Protein AF-A0A7C3TPL3-F1 (afdb_monomer_lite)

Foldseek 3Di:
DKDKDKAKDAPVVVVVLVVVCVVVVHDSLVSVLVVLVVCVVVVVDQFDPDDDDDDDDPPGHMDIDIHTDDPVSVVVVVVSCVRNVGDPDDDPPDPDDD

Structure (mmCIF, N/CA/C/O backbone):
data_AF-A0A7C3TPL3-F1
#
_entry.id   AF-A0A7C3TPL3-F1
#
loop_
_atom_site.group_PDB
_atom_site.id
_atom_site.type_symbol
_atom_site.label_atom_id
_atom_site.label_alt_id
_atom_site.label_comp_id
_atom_site.label_asym_id
_atom_site.label_entity_id
_atom_site.label_seq_id
_atom_site.pdbx_PDB_ins_code
_atom_site.Cartn_x
_atom_site.Cartn_y
_atom_site.Cartn_z
_atom_site.occupancy
_atom_site.B_iso_or_equiv
_atom_site.auth_seq_id
_atom_site.auth_comp_id
_atom_site.auth_asym_id
_atom_site.auth_atom_id
_atom_site.pdbx_PDB_model_num
ATOM 1 N N . MET A 1 1 ? -2.561 -11.719 16.233 1.00 53.19 1 MET A N 1
ATOM 2 C CA . MET A 1 1 ? -1.159 -11.511 15.815 1.00 53.19 1 MET A CA 1
ATOM 3 C C . MET A 1 1 ? -1.189 -10.448 14.734 1.00 53.19 1 MET A C 1
ATOM 5 O O . MET A 1 1 ? -1.981 -10.603 13.818 1.00 53.19 1 MET A O 1
ATOM 9 N N . ASN A 1 2 ? -0.459 -9.345 14.892 1.00 63.44 2 ASN A N 1
ATOM 10 C CA . ASN A 1 2 ? -0.454 -8.263 13.903 1.00 63.44 2 ASN A CA 1
ATOM 11 C C . ASN A 1 2 ? 0.752 -8.467 12.990 1.00 63.44 2 ASN A C 1
ATOM 13 O O . ASN A 1 2 ? 1.852 -8.686 13.498 1.00 63.44 2 ASN A O 1
ATOM 17 N N . PHE A 1 3 ? 0.545 -8.421 11.676 1.00 73.94 3 PHE A N 1
ATOM 18 C CA . PHE A 1 3 ? 1.626 -8.568 10.710 1.00 73.94 3 PHE A CA 1
ATOM 19 C C . PHE A 1 3 ? 2.037 -7.193 10.198 1.00 73.94 3 PHE A C 1
ATOM 21 O O . PHE A 1 3 ? 1.206 -6.373 9.802 1.00 73.94 3 PHE A O 1
ATOM 28 N N . GLU A 1 4 ? 3.338 -6.930 10.226 1.00 73.56 4 GLU A N 1
ATOM 29 C CA . GLU A 1 4 ? 3.899 -5.677 9.744 1.00 73.56 4 GLU A CA 1
ATOM 30 C C . GLU A 1 4 ? 4.428 -5.865 8.326 1.00 73.56 4 GLU A C 1
ATOM 32 O O . GLU A 1 4 ? 5.178 -6.797 8.032 1.00 73.56 4 GLU A O 1
ATOM 37 N N . THR A 1 5 ? 4.055 -4.955 7.432 1.00 77.62 5 THR A N 1
ATOM 38 C CA . THR A 1 5 ? 4.641 -4.867 6.097 1.00 77.62 5 THR A CA 1
ATOM 39 C C . THR A 1 5 ? 5.145 -3.459 5.849 1.00 77.62 5 THR A C 1
ATOM 41 O O . THR A 1 5 ? 4.585 -2.471 6.330 1.00 77.62 5 THR A O 1
ATOM 44 N N . THR A 1 6 ? 6.229 -3.354 5.090 1.00 78.19 6 THR A N 1
ATOM 45 C CA . THR A 1 6 ? 6.778 -2.063 4.684 1.00 78.19 6 THR A CA 1
ATOM 46 C C . THR A 1 6 ? 6.579 -1.859 3.191 1.00 78.19 6 THR A C 1
ATOM 48 O O . THR A 1 6 ? 6.785 -2.760 2.370 1.00 78.19 6 THR A O 1
ATOM 51 N N . THR A 1 7 ? 6.151 -0.653 2.830 1.00 79.00 7 THR A N 1
ATOM 52 C CA . THR A 1 7 ? 6.005 -0.231 1.435 1.00 79.00 7 THR A CA 1
ATOM 53 C C . THR A 1 7 ? 6.538 1.189 1.291 1.00 79.00 7 THR A C 1
ATOM 55 O O . THR A 1 7 ? 6.428 2.002 2.205 1.00 79.00 7 THR A O 1
ATOM 58 N N . CYS A 1 8 ? 7.157 1.498 0.155 1.00 78.94 8 CYS A N 1
ATOM 59 C CA . CYS A 1 8 ? 7.724 2.820 -0.090 1.00 78.94 8 CYS A CA 1
ATOM 60 C C . CYS A 1 8 ? 6.753 3.684 -0.900 1.00 78.94 8 CYS A C 1
ATOM 62 O O . CYS A 1 8 ? 6.313 3.262 -1.969 1.00 78.94 8 CYS A O 1
ATOM 64 N N . ILE A 1 9 ? 6.504 4.910 -0.445 1.00 83.06 9 ILE A N 1
ATOM 65 C CA . ILE A 1 9 ? 5.600 5.886 -1.070 1.00 83.06 9 ILE A CA 1
ATOM 66 C C . ILE A 1 9 ? 6.323 7.225 -1.280 1.00 83.06 9 ILE A C 1
ATOM 68 O O . ILE A 1 9 ? 7.259 7.541 -0.540 1.00 83.06 9 ILE A O 1
ATOM 72 N N . SER A 1 10 ? 5.972 7.990 -2.318 1.00 84.44 10 SER A N 1
ATOM 73 C CA . SER A 1 10 ? 6.548 9.332 -2.485 1.00 84.44 10 SER A CA 1
ATOM 74 C C . SER A 1 10 ? 5.934 10.289 -1.462 1.00 84.44 10 SER A C 1
ATOM 76 O O . SER A 1 10 ? 4.808 10.073 -1.013 1.00 84.44 10 SER A O 1
ATOM 78 N N . LEU A 1 11 ? 6.656 11.347 -1.085 1.00 83.56 11 LEU A N 1
ATOM 79 C CA . LEU A 1 11 ? 6.150 12.303 -0.090 1.00 83.56 11 LEU A CA 1
ATOM 80 C C . LEU A 1 11 ? 4.832 12.966 -0.514 1.00 83.56 11 LEU A C 1
ATOM 82 O O . LEU A 1 11 ? 3.927 13.092 0.301 1.00 83.56 11 LEU A O 1
ATOM 86 N N . GLU A 1 12 ? 4.697 13.315 -1.792 1.00 86.50 12 GLU A N 1
ATOM 87 C CA . GLU A 1 12 ? 3.487 13.947 -2.334 1.00 86.50 12 GLU A CA 1
ATOM 88 C C . GLU A 1 12 ? 2.251 13.050 -2.170 1.00 86.50 12 GLU A C 1
ATOM 90 O O . GLU A 1 12 ? 1.200 13.500 -1.710 1.00 86.50 12 GLU A O 1
ATOM 95 N N . HIS A 1 13 ? 2.384 11.754 -2.478 1.00 87.25 13 HIS A N 1
ATOM 96 C CA . HIS A 1 13 ? 1.298 10.795 -2.283 1.00 87.25 13 HIS A CA 1
ATOM 97 C C . HIS A 1 13 ? 1.039 10.531 -0.794 1.00 87.25 13 HIS A C 1
ATOM 99 O O . HIS A 1 13 ? -0.109 10.345 -0.400 1.00 87.25 13 HIS A O 1
ATOM 105 N N . ASP A 1 14 ? 2.078 10.540 0.046 1.00 87.62 14 ASP A N 1
ATOM 106 C CA . ASP A 1 14 ? 1.951 10.368 1.496 1.00 87.62 14 ASP A CA 1
ATOM 107 C C . ASP A 1 14 ? 1.113 11.487 2.136 1.00 87.62 14 ASP A C 1
ATOM 109 O O . ASP A 1 14 ? 0.239 11.215 2.967 1.00 87.62 14 ASP A O 1
ATOM 113 N N . GLU A 1 15 ? 1.356 12.731 1.711 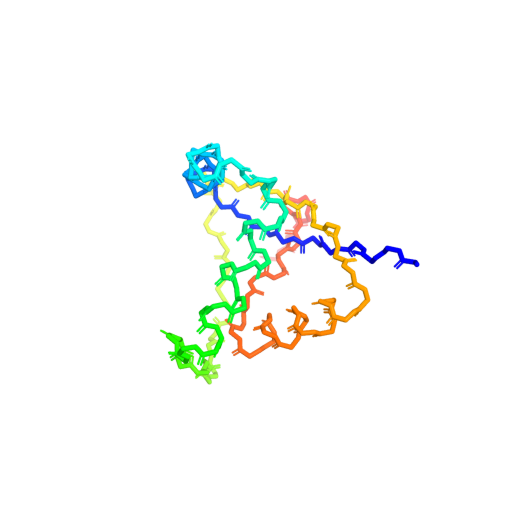1.00 89.62 15 GLU A N 1
ATOM 114 C CA . GLU A 1 15 ? 0.607 13.923 2.116 1.00 89.62 15 GLU A CA 1
ATOM 115 C C . GLU A 1 15 ? -0.829 13.903 1.588 1.00 89.62 15 GLU A C 1
ATOM 117 O O . GLU A 1 15 ? -1.764 14.224 2.324 1.00 89.62 15 GLU A O 1
ATOM 122 N N . LEU A 1 16 ? -1.025 13.497 0.331 1.00 91.06 16 LEU A N 1
ATOM 123 C CA . LEU A 1 16 ? -2.354 13.375 -0.266 1.00 91.06 16 LEU A CA 1
ATOM 124 C C . LEU A 1 16 ? -3.195 12.322 0.459 1.00 91.06 16 LEU A C 1
ATOM 126 O O . LEU A 1 16 ? -4.332 12.598 0.838 1.00 91.06 16 LEU A O 1
ATOM 130 N N . ILE A 1 17 ? -2.620 11.149 0.728 1.00 90.50 17 ILE A N 1
ATOM 131 C CA . ILE A 1 17 ? -3.283 10.101 1.507 1.00 90.50 17 ILE A CA 1
ATOM 132 C C . ILE A 1 17 ? -3.619 10.610 2.906 1.00 90.50 17 ILE A C 1
ATOM 134 O O . ILE A 1 17 ? -4.711 10.341 3.392 1.00 90.50 17 ILE A O 1
ATOM 138 N N . GLN A 1 18 ? -2.721 11.358 3.552 1.00 90.25 18 GLN A N 1
ATOM 139 C CA . GLN A 1 18 ? -2.988 11.908 4.879 1.00 90.25 18 GLN A CA 1
ATOM 140 C C . GLN A 1 18 ? -4.145 12.918 4.868 1.00 90.25 18 GLN A C 1
ATOM 142 O O . GLN A 1 18 ? -5.012 12.869 5.740 1.00 90.25 18 GLN A O 1
ATOM 147 N N . LYS A 1 19 ? -4.202 13.802 3.865 1.00 92.56 19 LYS A N 1
ATOM 148 C CA . LYS A 1 19 ? -5.318 14.745 3.692 1.00 92.56 19 LYS A CA 1
ATOM 149 C C . LYS A 1 19 ? -6.641 14.013 3.465 1.00 92.56 19 LYS A C 1
ATOM 151 O O . LYS A 1 19 ? -7.631 14.337 4.114 1.00 92.56 19 LYS A O 1
ATOM 156 N N . LEU A 1 20 ? -6.650 13.000 2.598 1.00 92.12 20 LEU A N 1
ATOM 157 C CA . LEU A 1 20 ? -7.846 12.203 2.326 1.00 92.12 20 LEU A CA 1
ATOM 158 C C . LEU A 1 20 ? -8.274 11.385 3.545 1.00 92.12 20 LEU A C 1
ATOM 160 O O . LEU A 1 20 ? -9.452 11.376 3.885 1.00 92.12 20 LEU A O 1
ATOM 164 N N . SER A 1 21 ? -7.336 10.757 4.256 1.00 92.38 21 SER A N 1
ATOM 165 C CA . SER A 1 21 ? -7.656 9.973 5.450 1.00 92.38 21 SER A CA 1
ATOM 166 C C . SER A 1 21 ? -8.314 10.837 6.528 1.00 92.38 21 SER A C 1
ATOM 168 O O . SER A 1 21 ? -9.277 10.409 7.154 1.00 92.38 21 SER A O 1
ATOM 170 N N . LEU A 1 22 ? -7.849 12.084 6.693 1.00 92.62 22 LEU A N 1
ATOM 171 C CA . LEU A 1 22 ? -8.475 13.054 7.595 1.00 92.62 22 LEU A CA 1
ATOM 172 C C . LEU A 1 22 ? -9.869 13.469 7.112 1.00 92.62 22 LEU A C 1
ATOM 174 O O . LEU A 1 22 ? -10.798 13.505 7.912 1.00 92.62 22 LEU A O 1
ATOM 178 N N . HIS A 1 23 ? -10.031 13.730 5.812 1.00 93.56 23 HIS A N 1
ATOM 179 C CA . HIS A 1 23 ? -11.322 14.091 5.222 1.00 93.56 23 HIS A CA 1
ATOM 180 C C . HIS A 1 23 ? -12.387 13.001 5.424 1.00 93.56 23 HIS A C 1
ATOM 182 O O . HIS A 1 23 ? -13.533 13.303 5.740 1.00 93.56 23 HIS A O 1
ATOM 188 N N . PHE A 1 24 ? -12.007 11.729 5.288 1.00 90.56 24 PHE A N 1
ATOM 189 C CA . PHE A 1 24 ? -12.897 10.585 5.510 1.00 90.56 24 PHE A CA 1
ATOM 190 C C . PHE A 1 24 ? -12.957 10.119 6.975 1.00 90.56 24 PHE A C 1
ATOM 192 O O . PHE A 1 24 ? -13.579 9.097 7.256 1.00 90.56 24 PHE A O 1
ATOM 199 N N . ASN A 1 25 ? -12.320 10.844 7.904 1.00 92.69 25 ASN A N 1
ATOM 200 C CA . ASN A 1 25 ? -12.224 10.499 9.326 1.00 92.69 25 ASN A CA 1
ATOM 201 C C . ASN A 1 25 ? -11.776 9.041 9.571 1.00 92.69 25 ASN A C 1
ATOM 203 O O . ASN A 1 25 ? -12.323 8.324 10.409 1.00 92.69 25 ASN A O 1
ATOM 207 N N . MET A 1 26 ? -10.786 8.586 8.801 1.00 90.06 26 MET A N 1
ATOM 208 C CA . MET A 1 26 ? -10.298 7.212 8.819 1.00 90.06 26 MET A CA 1
ATOM 209 C C . MET A 1 26 ? -8.800 7.176 9.149 1.00 90.06 26 MET A C 1
ATOM 211 O O . MET A 1 26 ? -8.031 7.979 8.616 1.00 90.06 26 MET A O 1
ATOM 215 N N . PRO A 1 27 ? -8.326 6.224 9.975 1.00 89.31 27 PRO A N 1
ATOM 216 C CA . PRO A 1 27 ? -6.899 6.016 10.161 1.00 89.31 27 PRO A CA 1
ATOM 217 C C . PRO A 1 27 ? -6.220 5.721 8.824 1.00 89.31 27 PRO A C 1
ATOM 219 O O . PRO A 1 27 ? -6.695 4.894 8.046 1.00 89.31 27 PRO A O 1
ATOM 222 N N . LYS A 1 28 ? -5.056 6.328 8.587 1.00 86.44 28 LYS A N 1
ATOM 223 C CA . LYS A 1 28 ? -4.273 6.155 7.354 1.00 86.44 28 LYS A CA 1
ATOM 224 C C . LYS A 1 28 ? -4.063 4.686 6.959 1.00 86.44 28 LYS A C 1
ATOM 226 O O . LYS A 1 28 ? -4.144 4.360 5.780 1.00 86.44 28 LYS A O 1
ATOM 231 N N . ARG A 1 29 ? -3.854 3.796 7.941 1.00 85.25 29 ARG A N 1
ATOM 232 C CA . ARG A 1 29 ? -3.736 2.341 7.717 1.00 85.25 29 ARG A CA 1
ATOM 233 C C . ARG A 1 29 ? -4.988 1.758 7.050 1.00 85.25 29 ARG A C 1
ATOM 235 O O . ARG A 1 29 ? -4.885 1.077 6.038 1.00 85.25 29 ARG A O 1
ATOM 242 N N . SER A 1 30 ? -6.159 2.081 7.597 1.00 86.44 30 SER A N 1
ATOM 243 C CA . SER A 1 30 ? -7.452 1.559 7.162 1.00 86.44 30 SER A CA 1
ATOM 244 C C . SER A 1 30 ? -7.833 2.161 5.820 1.00 86.44 30 SER A C 1
ATOM 246 O O . SER A 1 30 ? -8.346 1.458 4.963 1.00 86.44 30 SER A O 1
ATOM 248 N N . PHE A 1 31 ? -7.482 3.430 5.603 1.00 90.56 31 PHE A N 1
ATOM 249 C CA . PHE A 1 31 ? -7.678 4.089 4.321 1.00 90.56 31 PHE A CA 1
ATOM 250 C C . PHE A 1 31 ? -6.878 3.408 3.205 1.00 90.56 31 PHE A C 1
ATOM 252 O O . PHE A 1 31 ? -7.419 3.140 2.139 1.00 90.56 31 PHE A O 1
ATOM 259 N N . ILE A 1 32 ? -5.605 3.082 3.452 1.00 88.19 32 ILE A N 1
ATOM 260 C CA . ILE A 1 32 ? -4.760 2.386 2.472 1.00 88.19 32 ILE A CA 1
ATOM 261 C C . ILE A 1 32 ? -5.266 0.960 2.216 1.00 88.19 32 ILE A C 1
ATOM 263 O O . ILE A 1 32 ? -5.322 0.550 1.059 1.00 88.19 32 ILE A O 1
ATOM 267 N N . SER A 1 33 ? -5.667 0.231 3.265 1.00 86.94 33 SER A N 1
ATOM 268 C CA . SER A 1 33 ? -6.256 -1.113 3.136 1.00 86.94 33 SER A CA 1
ATOM 269 C C . SER A 1 33 ? -7.538 -1.110 2.308 1.00 86.94 33 SER A C 1
ATOM 271 O O . SER A 1 33 ? -7.639 -1.829 1.311 1.00 86.94 33 SER A O 1
ATOM 273 N N . ALA A 1 34 ? -8.471 -0.217 2.636 1.00 87.75 34 ALA A N 1
ATOM 274 C CA . ALA A 1 34 ? -9.715 -0.062 1.897 1.00 87.75 34 ALA A CA 1
ATOM 275 C C . ALA A 1 34 ? -9.470 0.364 0.444 1.00 87.75 34 ALA A C 1
ATOM 277 O O . ALA A 1 34 ? -10.096 -0.169 -0.466 1.00 87.75 34 ALA A O 1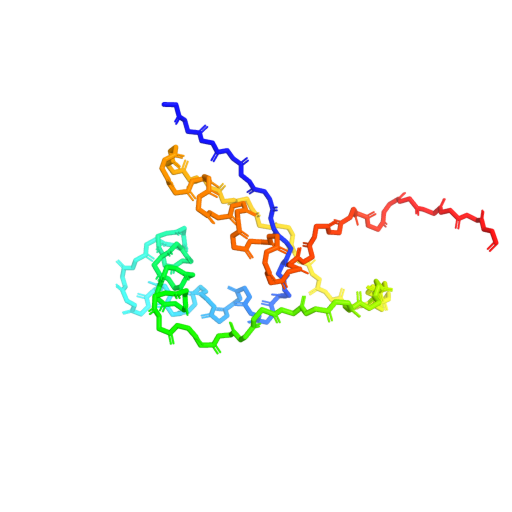
ATOM 278 N N . LEU A 1 35 ? -8.531 1.287 0.207 1.00 88.06 35 LEU A N 1
ATOM 279 C CA . LEU A 1 35 ? -8.195 1.747 -1.138 1.00 88.06 35 LEU A CA 1
ATOM 280 C C . LEU A 1 35 ? -7.636 0.612 -2.002 1.00 88.06 35 LEU A C 1
ATOM 282 O O . LEU A 1 35 ? -8.045 0.464 -3.149 1.00 88.06 35 LEU A O 1
ATOM 286 N N . ILE A 1 36 ? -6.713 -0.187 -1.466 1.00 85.56 36 ILE A N 1
ATOM 287 C CA . ILE A 1 36 ? -6.113 -1.307 -2.200 1.00 85.56 36 ILE A CA 1
ATOM 288 C C . ILE A 1 36 ? -7.155 -2.388 -2.487 1.00 85.56 36 ILE A C 1
ATOM 290 O O . ILE A 1 36 ? -7.240 -2.846 -3.626 1.00 85.56 36 ILE A O 1
ATOM 294 N N . SER A 1 37 ? -7.985 -2.725 -1.498 1.00 86.62 37 SER A N 1
ATOM 295 C CA . SER A 1 37 ? -9.083 -3.686 -1.656 1.00 86.62 37 SER A CA 1
ATOM 296 C C . SER A 1 37 ? -10.061 -3.227 -2.736 1.00 86.62 37 SER A C 1
ATOM 298 O O . SER A 1 37 ? -10.323 -3.952 -3.690 1.00 86.62 37 SER A O 1
ATOM 300 N N . PHE A 1 38 ? -10.483 -1.962 -2.678 1.00 87.88 38 PHE A N 1
ATOM 301 C CA . PHE A 1 38 ? -11.368 -1.364 -3.673 1.00 87.88 38 PHE A CA 1
ATOM 302 C C . PHE A 1 38 ? -10.777 -1.396 -5.088 1.00 87.88 38 PHE A C 1
ATOM 304 O O . PHE A 1 38 ? -11.480 -1.693 -6.051 1.00 87.88 38 PHE A O 1
ATOM 311 N N . ILE A 1 39 ? -9.489 -1.084 -5.243 1.00 86.50 39 ILE A N 1
ATOM 312 C CA . ILE A 1 39 ? -8.824 -1.116 -6.552 1.00 86.50 39 ILE A CA 1
ATOM 313 C C . ILE A 1 39 ? -8.754 -2.548 -7.096 1.00 86.50 39 ILE A C 1
ATOM 315 O O . ILE A 1 39 ? -8.956 -2.734 -8.297 1.00 86.50 39 ILE A O 1
ATOM 319 N N . ALA A 1 40 ? -8.481 -3.534 -6.238 1.00 84.50 40 ALA A N 1
ATOM 320 C CA . ALA A 1 40 ? -8.394 -4.935 -6.635 1.00 84.50 40 ALA A CA 1
ATOM 321 C C . ALA A 1 40 ? -9.763 -5.507 -7.031 1.00 84.50 40 ALA A C 1
ATOM 323 O O . ALA A 1 40 ? -9.872 -6.123 -8.085 1.00 84.50 40 ALA A O 1
ATOM 324 N N . GLU A 1 41 ? -10.808 -5.244 -6.241 1.00 85.00 41 GLU A N 1
ATOM 325 C CA . GLU A 1 41 ? -12.181 -5.694 -6.515 1.00 85.00 41 GLU A CA 1
ATOM 326 C C . GLU A 1 41 ? -12.758 -5.088 -7.797 1.00 85.00 41 GLU A C 1
ATOM 328 O O . GLU A 1 41 ? -13.536 -5.726 -8.497 1.00 85.00 41 GLU A O 1
ATOM 333 N N . ASN A 1 42 ? -12.373 -3.852 -8.118 1.00 85.44 42 ASN A N 1
ATOM 334 C CA . ASN A 1 42 ? -12.840 -3.159 -9.318 1.00 85.44 42 ASN A CA 1
ATOM 335 C C . ASN A 1 42 ? -11.908 -3.355 -10.526 1.00 85.44 42 ASN A C 1
ATOM 337 O O . ASN A 1 42 ? -12.035 -2.611 -11.498 1.00 85.44 42 ASN A O 1
ATOM 341 N N . GLU A 1 43 ? -10.937 -4.276 -10.442 1.00 71.38 43 GLU A N 1
ATOM 342 C CA . GLU A 1 43 ? -9.938 -4.576 -11.483 1.00 71.38 43 GLU A CA 1
ATOM 343 C C . GLU A 1 43 ? -9.305 -3.325 -12.120 1.00 71.38 43 GLU A C 1
ATOM 345 O O . GLU A 1 43 ? -8.945 -3.296 -13.298 1.00 71.38 43 GLU A O 1
ATOM 350 N N . LYS A 1 44 ? -9.141 -2.249 -11.338 1.00 71.38 44 LYS A N 1
ATOM 351 C CA . LYS A 1 44 ? -8.736 -0.942 -11.885 1.00 71.38 44 LYS A CA 1
ATOM 352 C C . LYS A 1 44 ? -7.306 -0.928 -12.423 1.00 71.38 44 LYS A C 1
ATOM 354 O O . LYS A 1 44 ? -6.922 0.033 -13.087 1.00 71.38 44 LYS A O 1
ATOM 359 N N . PHE A 1 45 ? -6.523 -1.965 -12.129 1.00 70.06 45 PHE A N 1
ATOM 360 C CA . PHE A 1 45 ? -5.176 -2.153 -12.648 1.00 70.06 45 PHE A CA 1
ATOM 361 C C . PHE A 1 45 ? -5.029 -3.527 -13.306 1.00 70.06 45 PHE A C 1
ATOM 363 O O . PHE A 1 45 ? -5.139 -4.541 -12.608 1.00 70.06 45 PHE A O 1
ATOM 370 N N . PRO A 1 46 ? -4.710 -3.584 -14.614 1.00 70.06 46 PRO A N 1
ATOM 371 C CA . PRO A 1 46 ? -4.387 -4.845 -15.260 1.00 70.06 46 PRO A CA 1
ATOM 372 C C . PRO A 1 46 ? -3.112 -5.432 -14.647 1.00 70.06 46 PRO A C 1
ATOM 374 O O . PRO A 1 46 ? -2.193 -4.705 -14.255 1.00 70.06 46 PRO A O 1
ATOM 377 N N . ALA A 1 47 ? -3.040 -6.761 -14.580 1.00 69.38 47 ALA A N 1
ATOM 378 C CA . ALA A 1 47 ? -1.833 -7.447 -14.140 1.00 69.38 47 ALA A CA 1
ATOM 379 C C . ALA A 1 47 ? -0.644 -7.049 -15.035 1.00 69.38 47 ALA A C 1
ATOM 381 O O . ALA A 1 47 ? -0.702 -7.166 -16.260 1.00 69.38 47 ALA A O 1
ATOM 382 N N . SER A 1 48 ? 0.444 -6.572 -14.425 1.00 64.06 48 SER A N 1
ATOM 383 C CA . SER A 1 48 ? 1.637 -6.154 -15.167 1.00 64.06 48 SER A CA 1
ATOM 384 C C . SER A 1 48 ? 2.501 -7.377 -15.482 1.00 64.06 48 SER A C 1
ATOM 386 O O . SER A 1 48 ? 3.147 -7.952 -14.601 1.00 64.06 48 SER A O 1
ATOM 388 N N . SER A 1 49 ? 2.522 -7.798 -16.749 1.00 64.44 49 SER A N 1
ATOM 389 C CA . SER A 1 49 ? 3.432 -8.839 -17.235 1.00 64.44 49 SER A CA 1
ATOM 390 C C . SER A 1 49 ? 4.784 -8.237 -17.636 1.00 64.44 49 SER A C 1
ATOM 392 O O . SER A 1 49 ? 4.826 -7.268 -18.389 1.00 64.44 49 SER A O 1
ATOM 394 N N . PHE A 1 50 ? 5.890 -8.843 -17.191 1.00 59.47 50 PHE A N 1
ATOM 395 C CA . PHE A 1 50 ? 7.253 -8.571 -17.684 1.00 59.47 50 PHE A CA 1
ATOM 396 C C . PHE A 1 50 ? 7.696 -7.092 -17.708 1.00 59.47 50 PHE A C 1
ATOM 398 O O . PHE A 1 50 ? 8.314 -6.625 -18.664 1.00 59.47 50 PHE A O 1
ATOM 405 N N . GLN A 1 51 ? 7.470 -6.351 -16.623 1.00 60.72 51 GLN A N 1
ATOM 406 C CA . GLN A 1 51 ? 8.117 -5.048 -16.450 1.00 60.72 51 GLN A CA 1
ATOM 407 C C . GLN A 1 51 ? 9.592 -5.220 -16.058 1.00 60.72 51 GLN A C 1
ATOM 409 O O . GLN A 1 51 ? 9.910 -5.896 -15.076 1.00 60.72 51 GLN A O 1
ATOM 414 N N . LYS A 1 52 ? 10.507 -4.603 -16.821 1.00 63.28 52 LYS A N 1
ATOM 415 C CA . LYS A 1 52 ? 11.927 -4.515 -16.445 1.00 63.28 52 LYS A CA 1
ATOM 416 C C . LYS A 1 52 ? 12.048 -3.790 -15.104 1.00 63.28 52 LYS A C 1
ATOM 418 O O . LYS A 1 52 ? 11.413 -2.755 -14.902 1.00 63.28 52 LYS A O 1
ATOM 423 N N . LEU A 1 53 ? 12.888 -4.314 -14.212 1.00 64.69 53 LEU A N 1
ATOM 424 C CA . LEU A 1 53 ? 13.230 -3.635 -12.965 1.00 64.69 53 LEU A CA 1
ATOM 425 C C . LEU A 1 53 ? 13.872 -2.284 -13.300 1.00 64.69 53 LEU A C 1
ATOM 427 O O . LEU A 1 53 ? 14.936 -2.223 -13.911 1.00 64.69 53 LEU A O 1
ATOM 431 N N . SER A 1 54 ? 13.198 -1.203 -12.919 1.00 63.19 54 SER A N 1
ATOM 432 C CA . SER A 1 54 ? 13.715 0.157 -13.006 1.00 63.19 54 SER A CA 1
ATOM 433 C C . SER A 1 54 ? 14.179 0.579 -11.618 1.00 63.19 54 SER A C 1
ATOM 435 O O . SER A 1 54 ? 13.408 0.553 -10.655 1.00 63.19 54 SER A O 1
ATOM 437 N N . TYR A 1 55 ? 15.451 0.953 -11.506 1.00 69.50 55 TYR A N 1
ATOM 438 C CA . TYR A 1 55 ? 15.950 1.594 -10.297 1.00 69.50 55 TYR A CA 1
ATOM 439 C C . TYR A 1 55 ? 15.423 3.024 -10.220 1.00 69.50 55 TYR A C 1
ATOM 441 O O . TYR A 1 55 ? 15.350 3.744 -11.216 1.00 69.50 55 TYR A O 1
ATOM 449 N N . ARG A 1 56 ? 15.064 3.445 -9.009 1.00 68.31 56 ARG A N 1
ATOM 450 C CA . ARG A 1 56 ? 14.556 4.795 -8.756 1.00 68.31 56 ARG A CA 1
ATOM 451 C C . ARG A 1 56 ? 15.657 5.826 -8.995 1.00 68.31 56 ARG A C 1
ATOM 453 O O . ARG A 1 56 ? 16.800 5.622 -8.585 1.00 68.31 56 ARG A O 1
ATOM 460 N N . MET A 1 57 ? 15.298 6.960 -9.599 1.00 68.81 57 MET A N 1
ATOM 461 C CA . MET A 1 57 ? 16.224 8.082 -9.756 1.00 68.81 57 MET A CA 1
ATOM 462 C C . MET A 1 57 ? 16.643 8.631 -8.387 1.00 68.81 57 MET A C 1
ATOM 464 O O . MET A 1 57 ? 15.799 8.946 -7.539 1.00 68.81 57 MET A O 1
ATOM 468 N N . ARG A 1 58 ? 17.959 8.768 -8.186 1.00 67.38 58 ARG A N 1
ATOM 469 C CA . ARG A 1 58 ? 18.539 9.401 -6.993 1.00 67.38 58 ARG A CA 1
ATOM 470 C C . ARG A 1 58 ? 18.046 10.849 -6.884 1.00 67.38 58 ARG A C 1
ATOM 472 O O . ARG A 1 58 ? 17.997 11.558 -7.881 1.00 67.38 58 ARG A O 1
ATOM 479 N N . GLY A 1 59 ? 17.679 11.272 -5.674 1.00 68.38 59 GLY A N 1
ATOM 480 C CA . GLY A 1 59 ? 17.186 12.628 -5.392 1.00 68.38 59 GLY A CA 1
ATOM 481 C C . GLY A 1 59 ? 15.661 12.775 -5.340 1.00 68.38 59 GLY A C 1
ATOM 482 O O . GLY A 1 59 ? 15.171 13.802 -4.878 1.00 68.38 59 GLY A O 1
ATOM 483 N N . THR A 1 60 ? 14.893 11.750 -5.726 1.00 67.88 60 THR A N 1
ATOM 484 C CA . THR A 1 60 ? 13.445 11.737 -5.464 1.00 67.88 60 THR A CA 1
ATOM 485 C C . THR A 1 60 ? 13.170 11.445 -3.986 1.00 67.88 60 THR A C 1
ATOM 487 O O . THR A 1 60 ? 13.762 10.537 -3.398 1.00 67.88 60 THR A O 1
ATOM 490 N N . LYS A 1 61 ? 12.284 12.226 -3.353 1.00 78.69 61 LYS A N 1
ATOM 491 C CA . LYS A 1 61 ? 11.966 12.076 -1.927 1.00 78.69 61 LYS A CA 1
ATOM 492 C C . LYS A 1 61 ? 10.901 10.993 -1.726 1.00 78.69 61 LYS A C 1
ATOM 494 O O . LYS A 1 61 ? 9.713 11.212 -1.971 1.00 78.69 61 LYS A O 1
ATOM 499 N N . TRP A 1 62 ? 11.337 9.828 -1.261 1.00 77.69 62 TRP A N 1
ATOM 500 C CA . TRP A 1 62 ? 10.477 8.704 -0.885 1.00 77.69 62 TRP A CA 1
ATOM 501 C C . TRP A 1 62 ? 10.556 8.458 0.619 1.00 77.69 62 TRP A C 1
ATOM 503 O O . TRP A 1 62 ? 11.596 8.679 1.236 1.00 77.69 62 TRP A O 1
ATOM 513 N N . ARG A 1 63 ? 9.463 7.970 1.201 1.00 79.69 63 ARG A N 1
ATOM 514 C CA . ARG A 1 63 ? 9.370 7.570 2.606 1.00 79.69 63 ARG A CA 1
ATOM 515 C C . ARG A 1 63 ? 8.975 6.098 2.687 1.00 79.69 63 ARG A C 1
ATOM 517 O O . ARG A 1 63 ? 8.139 5.627 1.912 1.00 79.69 63 ARG A O 1
ATOM 524 N N . ARG A 1 64 ? 9.575 5.369 3.630 1.00 81.44 64 ARG A N 1
ATOM 525 C CA . ARG A 1 64 ? 9.129 4.021 3.997 1.00 81.44 64 ARG A CA 1
ATOM 526 C C . ARG A 1 64 ? 7.924 4.143 4.926 1.00 81.44 64 ARG A C 1
ATOM 528 O O . ARG A 1 64 ? 7.997 4.809 5.955 1.00 81.44 64 ARG A O 1
ATOM 535 N N . LEU A 1 65 ? 6.822 3.517 4.540 1.00 82.06 65 LEU A N 1
ATOM 536 C CA . LEU A 1 65 ? 5.596 3.450 5.316 1.00 82.06 65 LEU A CA 1
ATOM 537 C C . LEU A 1 65 ? 5.491 2.066 5.959 1.00 82.06 65 LEU A C 1
ATOM 539 O O . LEU A 1 65 ? 5.562 1.050 5.263 1.00 82.06 65 LEU A O 1
ATOM 543 N N . HIS A 1 66 ? 5.310 2.047 7.276 1.00 81.50 66 HIS A N 1
ATOM 544 C CA . HIS A 1 66 ? 4.997 0.840 8.033 1.00 81.50 66 HIS A CA 1
ATOM 545 C C . HIS A 1 66 ? 3.478 0.677 8.076 1.00 81.50 66 HIS A C 1
ATOM 547 O O . HIS A 1 66 ? 2.767 1.546 8.582 1.00 81.50 66 HIS A O 1
ATOM 553 N N . LEU A 1 67 ? 2.986 -0.415 7.499 1.00 80.38 67 LEU A N 1
ATOM 554 C CA . LEU A 1 67 ? 1.580 -0.787 7.510 1.00 80.38 67 LEU A CA 1
ATOM 555 C C . LEU A 1 67 ? 1.406 -1.974 8.451 1.00 80.38 67 LEU A C 1
ATOM 557 O O . LEU A 1 67 ? 2.047 -3.011 8.282 1.00 80.38 67 LEU A O 1
ATOM 561 N N . VAL A 1 68 ? 0.537 -1.796 9.441 1.00 81.19 68 VAL A N 1
ATOM 562 C CA . VAL A 1 68 ? 0.126 -2.858 10.358 1.00 81.19 68 VAL A CA 1
ATOM 563 C C . VAL A 1 68 ? -1.187 -3.420 9.832 1.00 81.19 68 VAL A C 1
ATOM 565 O O . VAL A 1 68 ? -2.204 -2.717 9.857 1.00 81.19 68 VAL A O 1
ATOM 568 N N . LEU A 1 69 ? -1.131 -4.654 9.341 1.00 79.62 69 LEU A N 1
ATOM 569 C CA . LEU A 1 69 ? -2.242 -5.359 8.711 1.00 79.62 69 LEU A CA 1
ATOM 570 C C . LEU A 1 69 ? -2.750 -6.479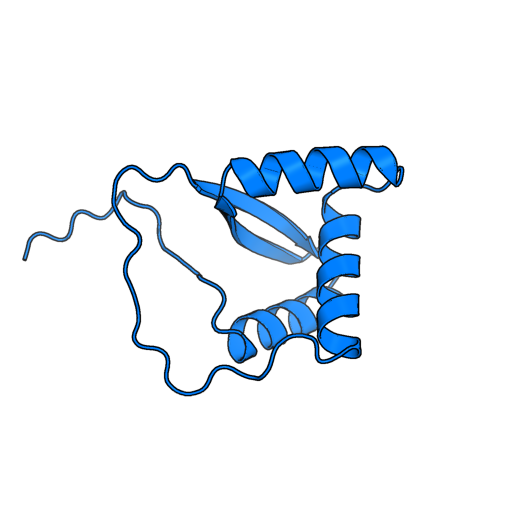 9.620 1.00 79.62 69 LEU A C 1
ATOM 572 O O . LEU A 1 69 ? -1.991 -7.064 10.407 1.00 79.62 69 LEU A O 1
ATOM 576 N N . TYR A 1 70 ? -4.042 -6.775 9.500 1.00 80.06 70 TYR A N 1
ATOM 577 C CA . TYR A 1 70 ? -4.593 -8.006 10.054 1.00 80.06 70 TYR A CA 1
ATOM 578 C C . TYR A 1 70 ? -4.095 -9.229 9.253 1.00 80.06 70 TYR A C 1
ATOM 580 O O . TYR A 1 70 ? -3.621 -9.074 8.126 1.00 80.06 70 TYR A O 1
ATOM 588 N N . PRO A 1 71 ? -4.113 -10.446 9.831 1.00 78.44 71 PRO A N 1
ATOM 589 C CA . PRO A 1 71 ? -3.595 -11.647 9.166 1.00 78.44 71 PRO A CA 1
ATOM 590 C C . PRO A 1 71 ? -4.215 -11.935 7.792 1.00 78.44 71 PRO A C 1
ATOM 592 O O . PRO A 1 71 ? -3.504 -12.289 6.860 1.00 78.44 71 PRO A O 1
ATOM 595 N N . ASP A 1 72 ? -5.524 -11.743 7.677 1.00 77.38 72 ASP A N 1
ATOM 596 C CA . ASP A 1 72 ? -6.313 -11.875 6.452 1.00 77.38 72 ASP A CA 1
ATOM 597 C C . ASP A 1 72 ? -5.966 -10.796 5.416 1.00 77.38 72 ASP A C 1
ATOM 599 O O . ASP A 1 72 ? -5.803 -11.089 4.233 1.00 77.38 72 ASP A O 1
ATOM 603 N N . GLU A 1 73 ? -5.765 -9.554 5.861 1.00 79.12 73 GLU A N 1
ATOM 604 C CA . GLU A 1 73 ? -5.316 -8.465 4.988 1.00 79.12 73 GLU A CA 1
ATOM 605 C C . GLU A 1 73 ? -3.877 -8.673 4.499 1.00 79.12 73 GLU A C 1
ATOM 607 O O . GLU A 1 73 ? -3.528 -8.260 3.395 1.00 79.12 73 GLU A O 1
ATOM 612 N N . TYR A 1 74 ? -3.019 -9.292 5.313 1.00 83.38 74 TYR A N 1
ATOM 613 C CA . TYR A 1 74 ? -1.601 -9.446 5.002 1.00 83.38 74 TYR A CA 1
ATOM 614 C C . TYR A 1 74 ? -1.369 -10.298 3.751 1.00 83.38 74 TYR A C 1
ATOM 616 O O . TYR A 1 74 ? -0.631 -9.870 2.861 1.00 83.38 74 TYR A O 1
ATOM 624 N N . GLU A 1 75 ? -1.994 -11.475 3.663 1.00 81.19 75 GLU A N 1
ATOM 625 C CA . GLU A 1 75 ? -1.841 -12.363 2.502 1.00 81.19 75 GLU A CA 1
ATOM 626 C C . GLU A 1 75 ? -2.341 -11.685 1.227 1.00 81.19 75 GLU A C 1
ATOM 628 O O . GLU A 1 75 ? -1.609 -11.600 0.237 1.00 81.19 75 GLU A O 1
ATOM 633 N N . PHE A 1 76 ? -3.526 -11.075 1.301 1.00 83.88 76 PHE A N 1
ATOM 634 C CA . PHE A 1 76 ? -4.101 -10.308 0.203 1.00 83.88 76 PHE A CA 1
ATOM 635 C C . PHE A 1 76 ? -3.165 -9.190 -0.275 1.00 83.88 76 PHE A C 1
ATOM 637 O O . PHE A 1 76 ? -2.885 -9.055 -1.467 1.00 83.88 76 PHE A O 1
ATOM 644 N N . PHE A 1 77 ? -2.605 -8.412 0.652 1.00 83.50 77 PHE A N 1
ATOM 645 C CA . PHE A 1 77 ? -1.651 -7.356 0.322 1.00 83.50 77 PHE A CA 1
ATOM 646 C C . PHE A 1 77 ? -0.389 -7.886 -0.359 1.00 83.50 77 PHE A C 1
ATOM 648 O O . PHE A 1 77 ? 0.150 -7.230 -1.255 1.00 83.50 77 PHE A O 1
ATOM 655 N N . MET A 1 78 ? 0.119 -9.042 0.068 1.00 82.62 78 MET A N 1
ATOM 656 C CA . MET A 1 78 ? 1.311 -9.647 -0.525 1.00 82.62 78 MET A CA 1
ATOM 657 C C . MET A 1 78 ? 1.039 -10.131 -1.951 1.00 82.62 78 MET A C 1
ATOM 659 O O . MET A 1 78 ? 1.864 -9.890 -2.841 1.00 82.62 78 MET A O 1
ATOM 663 N N . ASP A 1 79 ? -0.133 -10.713 -2.196 1.00 84.31 79 ASP A N 1
ATOM 664 C CA . ASP A 1 79 ? -0.565 -11.121 -3.532 1.00 84.31 79 ASP A CA 1
ATOM 665 C C . ASP A 1 79 ? -0.749 -9.920 -4.457 1.00 84.31 79 ASP A C 1
ATOM 667 O O . ASP A 1 79 ? -0.182 -9.886 -5.552 1.00 84.31 79 ASP A O 1
ATOM 671 N N . VAL A 1 80 ? -1.428 -8.873 -3.989 1.00 83.12 80 VAL A N 1
ATOM 672 C CA . VAL A 1 80 ? -1.595 -7.626 -4.742 1.00 83.12 80 VAL A CA 1
ATOM 673 C C . VAL A 1 80 ? -0.238 -6.997 -5.078 1.00 83.12 80 VAL A C 1
ATOM 675 O O . VAL A 1 80 ? 0.018 -6.634 -6.231 1.00 83.12 80 VAL A O 1
ATOM 678 N N . LYS A 1 81 ? 0.693 -6.935 -4.114 1.00 79.31 81 LYS A N 1
ATOM 679 C CA . LYS A 1 81 ? 2.059 -6.437 -4.360 1.00 79.31 81 LYS A CA 1
ATOM 680 C C . LYS A 1 81 ? 2.779 -7.252 -5.434 1.00 79.31 81 LYS A C 1
ATOM 682 O O . LYS A 1 81 ? 3.512 -6.675 -6.242 1.00 79.31 81 LYS A O 1
ATOM 687 N N . LYS A 1 82 ? 2.575 -8.571 -5.465 1.00 79.81 82 LYS A N 1
ATOM 688 C CA . LYS A 1 82 ? 3.184 -9.484 -6.441 1.00 79.81 82 LYS A CA 1
ATOM 689 C C . LYS A 1 82 ? 2.588 -9.316 -7.839 1.00 79.81 82 LYS A C 1
ATOM 691 O O . LYS A 1 82 ? 3.355 -9.239 -8.804 1.00 79.81 82 LYS A O 1
ATOM 696 N N . VAL A 1 83 ? 1.261 -9.231 -7.940 1.00 80.81 83 VAL A N 1
ATOM 697 C CA . VAL A 1 83 ? 0.520 -9.066 -9.203 1.00 80.81 83 VAL A CA 1
ATOM 698 C C . VAL A 1 83 ? 0.816 -7.708 -9.841 1.00 80.81 83 VAL A C 1
ATOM 700 O O . VAL A 1 83 ? 1.062 -7.629 -11.044 1.00 80.81 83 VAL A O 1
ATOM 703 N N . TRP A 1 84 ? 0.876 -6.641 -9.041 1.00 77.69 84 TRP A N 1
ATOM 704 C CA . TRP A 1 84 ? 1.122 -5.282 -9.534 1.00 77.69 84 TRP A CA 1
ATOM 705 C C . TRP A 1 84 ? 2.593 -4.857 -9.518 1.00 77.69 84 TRP A C 1
ATOM 707 O O . TRP A 1 84 ? 2.897 -3.701 -9.804 1.00 77.69 84 TRP A O 1
ATOM 717 N N . LYS A 1 85 ? 3.523 -5.766 -9.187 1.00 73.69 85 LYS A N 1
ATOM 718 C CA . LYS A 1 85 ? 4.972 -5.482 -9.107 1.00 73.69 85 LYS A CA 1
ATOM 719 C C . LYS A 1 85 ? 5.285 -4.232 -8.275 1.00 73.69 85 LYS A C 1
ATOM 721 O O . LYS A 1 85 ? 6.172 -3.444 -8.608 1.00 73.69 85 LYS A O 1
ATOM 726 N N . MET A 1 86 ? 4.557 -4.046 -7.176 1.00 70.44 86 MET A N 1
ATOM 727 C CA . MET A 1 86 ? 4.750 -2.898 -6.297 1.00 70.44 86 MET A CA 1
ATOM 728 C C . MET A 1 86 ? 6.168 -2.917 -5.718 1.00 70.44 86 MET A C 1
ATOM 730 O O . MET A 1 86 ? 6.628 -3.927 -5.189 1.00 70.44 86 MET A O 1
ATOM 734 N N . CYS A 1 87 ? 6.872 -1.788 -5.826 1.00 60.12 87 CYS A N 1
ATOM 735 C CA . CYS A 1 87 ? 8.269 -1.667 -5.412 1.00 60.12 87 CYS A CA 1
ATOM 736 C C . CYS A 1 87 ? 8.496 -2.086 -3.949 1.00 60.12 87 CYS A C 1
ATOM 738 O O . CYS A 1 87 ? 8.138 -1.362 -3.019 1.00 60.12 87 CYS A O 1
ATOM 740 N N . SER A 1 88 ? 9.231 -3.177 -3.759 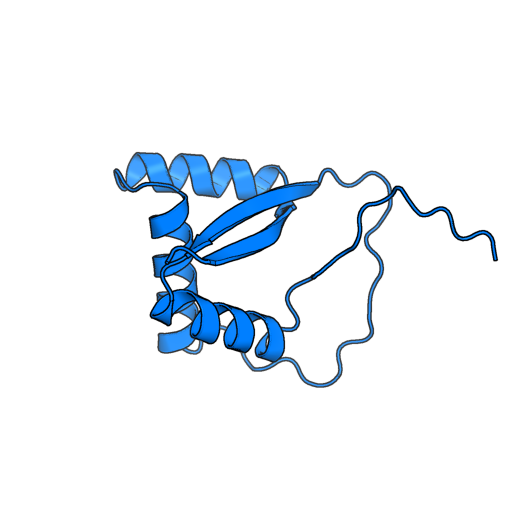1.00 50.47 88 SER A N 1
ATOM 741 C CA . SER A 1 88 ? 9.983 -3.493 -2.545 1.00 50.47 88 SER A CA 1
ATOM 742 C C . SER A 1 88 ? 11.431 -3.026 -2.736 1.00 50.47 88 SER A C 1
ATOM 744 O O . SER A 1 88 ? 12.322 -3.817 -3.030 1.00 50.47 88 SER A O 1
ATOM 746 N N . GLY A 1 89 ? 11.658 -1.712 -2.700 1.00 45.88 89 GLY A N 1
ATOM 747 C CA . GLY A 1 89 ? 13.001 -1.153 -2.881 1.00 45.88 89 GLY A CA 1
ATOM 748 C C . GLY A 1 89 ? 13.806 -1.172 -1.573 1.00 45.88 89 GLY A C 1
ATOM 749 O O . GLY A 1 89 ? 13.283 -0.664 -0.574 1.00 45.88 89 GLY A O 1
ATOM 750 N N . PRO A 1 90 ? 15.048 -1.701 -1.560 1.00 39.34 90 PRO A N 1
ATOM 751 C CA . 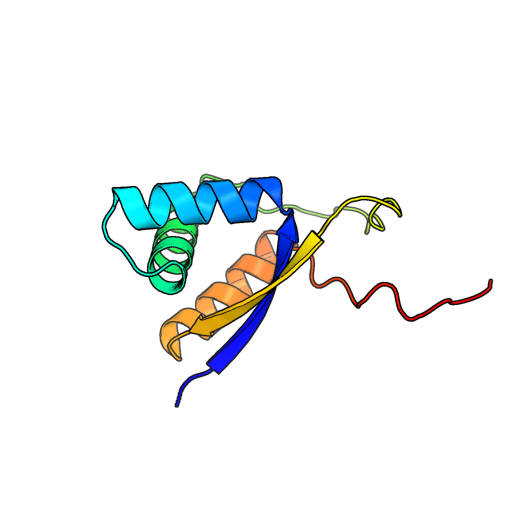PRO A 1 90 ? 15.965 -1.545 -0.436 1.00 39.34 90 PRO A CA 1
ATOM 752 C C . PRO A 1 90 ? 16.384 -0.076 -0.303 1.00 39.34 90 PRO A C 1
ATOM 754 O O . PRO A 1 90 ? 16.335 0.694 -1.267 1.00 39.34 90 PRO A O 1
ATOM 757 N N . ASP A 1 91 ? 16.759 0.306 0.916 1.00 38.19 91 ASP A N 1
ATOM 758 C CA . ASP A 1 91 ? 17.252 1.643 1.224 1.00 38.19 91 ASP A CA 1
ATOM 759 C C . ASP A 1 91 ? 18.416 2.018 0.306 1.00 38.19 91 ASP A C 1
ATOM 761 O O . ASP A 1 91 ? 19.290 1.209 -0.010 1.00 38.19 91 ASP A O 1
ATOM 765 N N . SER A 1 92 ? 18.460 3.286 -0.081 1.00 37.81 92 SER A N 1
ATOM 766 C CA . SER A 1 92 ? 19.609 3.923 -0.718 1.00 37.81 92 SER A CA 1
ATOM 767 C C . SER A 1 92 ? 20.789 4.084 0.256 1.00 37.81 92 SER A C 1
ATOM 769 O O . SER A 1 92 ? 21.348 5.170 0.377 1.00 37.81 92 SER A O 1
ATOM 771 N N . SER A 1 93 ? 21.157 3.013 0.961 1.00 32.75 93 SER A N 1
ATOM 772 C CA . SER A 1 93 ? 22.352 2.901 1.801 1.00 32.75 93 SER A CA 1
ATOM 773 C C . SER A 1 93 ? 23.304 1.787 1.353 1.00 32.75 93 SER A C 1
ATOM 775 O O . SER A 1 93 ? 24.408 1.705 1.878 1.00 32.75 93 SER A O 1
ATOM 777 N N . SER A 1 94 ? 22.973 0.992 0.329 1.00 29.59 94 SER A N 1
ATOM 778 C CA . SER A 1 94 ? 23.953 0.124 -0.334 1.00 29.59 94 SER A CA 1
ATOM 779 C C . SER A 1 94 ? 24.436 0.752 -1.642 1.00 29.59 94 SER A C 1
ATOM 781 O O . SER A 1 94 ? 23.917 0.488 -2.729 1.00 29.59 94 SER A O 1
ATOM 783 N N . THR A 1 95 ? 25.454 1.603 -1.528 1.00 34.81 95 THR A N 1
ATOM 784 C CA . THR A 1 95 ? 26.480 1.776 -2.560 1.00 34.81 95 THR A CA 1
ATOM 785 C C . THR A 1 95 ? 27.024 0.403 -2.948 1.00 34.81 95 THR A C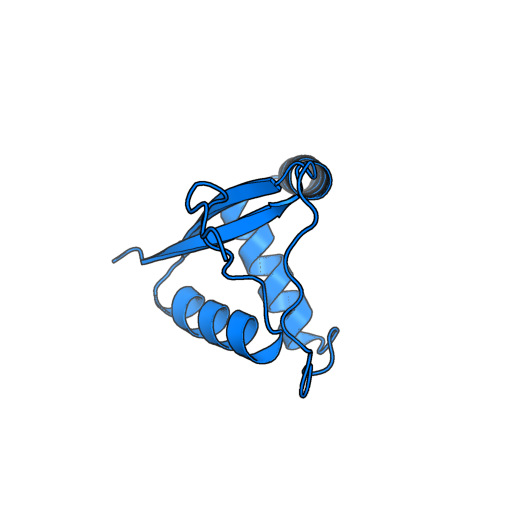 1
ATOM 787 O O . THR A 1 95 ? 27.881 -0.138 -2.258 1.00 34.81 95 THR A O 1
ATOM 790 N N . PHE A 1 96 ? 26.540 -0.159 -4.052 1.00 31.89 96 PHE A N 1
ATOM 791 C CA . PHE A 1 96 ? 27.333 -1.103 -4.825 1.00 31.89 96 PHE A CA 1
ATOM 792 C C . PHE A 1 96 ? 28.069 -0.286 -5.879 1.00 31.89 96 PHE A C 1
ATOM 794 O O . PHE A 1 96 ? 27.461 0.251 -6.804 1.00 31.89 96 PHE A O 1
ATOM 801 N N . TYR A 1 97 ? 29.370 -0.115 -5.649 1.00 32.88 97 TYR A N 1
ATOM 802 C CA . TYR A 1 97 ? 30.316 0.159 -6.717 1.00 32.88 97 TYR A CA 1
ATOM 803 C C . TYR A 1 97 ? 30.296 -1.045 -7.663 1.00 32.88 97 TYR A C 1
ATOM 805 O O . TYR A 1 97 ? 30.543 -2.169 -7.223 1.00 32.88 97 TYR A O 1
ATOM 813 N N . ALA A 1 98 ? 29.990 -0.792 -8.928 1.00 32.81 98 ALA A N 1
ATOM 814 C CA . ALA A 1 98 ? 30.414 -1.579 -10.076 1.00 32.81 98 ALA A CA 1
ATOM 815 C C . ALA A 1 98 ? 30.475 -0.627 -11.272 1.00 32.81 98 ALA A C 1
ATOM 817 O O . ALA A 1 98 ? 29.497 0.139 -11.446 1.00 32.81 98 ALA A O 1
#

pLDDT: mean 74.78, std 16.23, range [29.59, 93.56]

Radius of gyration: 14.85 Å; chains: 1; bounding box: 43×27×34 Å

Sequence (98 aa):
MNFETTTCISLEHDELIQKLSLHFNMPKRSFISALISFIAENEKFPASSFQKLSYRMRGTKWRRLHLVLYPDEYEFFMDVKKVWKMCSGPDSSSTFYA

Secondary structure (DSSP, 8-state):
-PEEEEEEEEHHHHHHHHHHHHHTT--HHHHHHHHHHHHHHTT-S----S---PPPPTT--EEEEEEEE-HHHHHHHHHHHHHTT---PPPTT-----